Protein AF-A0A9W6N8Y1-F1 (afdb_monomer_lite)

InterPro domains:
  IPR025827 Recombinase zinc beta ribbon domain [PF13408] (44-96)

Organism: NCBI:txid1282440

pLDDT: mean 79.94, std 10.69, range [40.25, 94.81]

Structure (mmCIF, N/CA/C/O backbone):
data_AF-A0A9W6N8Y1-F1
#
_entry.id   AF-A0A9W6N8Y1-F1
#
loop_
_atom_site.group_PDB
_atom_site.id
_atom_site.type_symbol
_atom_site.label_atom_id
_atom_site.label_alt_id
_atom_site.label_comp_id
_atom_site.label_asym_id
_atom_site.label_entity_id
_atom_site.label_seq_id
_atom_site.pdbx_PDB_ins_code
_atom_site.Cartn_x
_atom_site.Cartn_y
_atom_site.Cartn_z
_atom_site.occupancy
_atom_site.B_iso_or_equiv
_atom_site.auth_seq_id
_atom_site.auth_comp_id
_atom_site.auth_asym_id
_atom_site.auth_atom_id
_atom_site.pdbx_PDB_model_num
ATOM 1 N N . MET A 1 1 ? 1.013 -22.847 20.378 1.00 40.25 1 MET A N 1
ATOM 2 C CA . MET A 1 1 ? 0.719 -22.293 19.032 1.00 40.25 1 MET A CA 1
ATOM 3 C C . MET A 1 1 ? 1.789 -21.264 18.597 1.00 40.25 1 MET A C 1
ATOM 5 O O . MET A 1 1 ? 1.505 -20.074 18.606 1.00 40.25 1 MET A O 1
ATOM 9 N N . PRO A 1 2 ? 3.023 -21.668 18.221 1.00 52.31 2 PRO A N 1
ATOM 10 C CA . PRO A 1 2 ? 4.098 -20.737 17.810 1.00 52.31 2 PRO A CA 1
ATOM 11 C C . PRO A 1 2 ? 4.106 -20.398 16.303 1.00 52.31 2 PRO A C 1
ATOM 13 O O . PRO A 1 2 ? 4.742 -19.434 15.882 1.00 52.31 2 PRO A O 1
ATOM 16 N N . CYS A 1 3 ? 3.388 -21.173 15.482 1.00 52.72 3 CYS A N 1
ATOM 17 C CA . CYS A 1 3 ? 3.483 -21.146 14.016 1.00 52.72 3 CYS A CA 1
ATOM 18 C C . CYS A 1 3 ? 3.066 -19.802 13.387 1.00 52.72 3 CYS A C 1
ATOM 20 O O . CYS A 1 3 ? 3.747 -19.301 12.495 1.00 52.72 3 CYS A O 1
ATOM 22 N N . ALA A 1 4 ? 2.000 -19.167 13.886 1.00 54.72 4 ALA A N 1
ATOM 23 C CA . ALA A 1 4 ? 1.533 -17.890 13.341 1.00 54.72 4 ALA A CA 1
ATOM 24 C C . ALA A 1 4 ? 2.535 -16.751 13.586 1.00 54.72 4 ALA A C 1
ATOM 26 O O . ALA A 1 4 ? 2.774 -15.936 12.699 1.00 54.72 4 ALA A O 1
ATOM 27 N N . LYS A 1 5 ? 3.166 -16.725 14.767 1.00 57.00 5 LYS A N 1
ATOM 28 C CA . LYS A 1 5 ? 4.136 -15.688 15.137 1.00 57.00 5 LYS A CA 1
ATOM 29 C C . LYS A 1 5 ? 5.469 -15.880 14.416 1.00 57.00 5 LYS A C 1
ATOM 31 O O . LYS A 1 5 ? 6.038 -14.903 13.947 1.00 57.00 5 LYS A O 1
ATOM 36 N N . ALA A 1 6 ? 5.905 -17.127 14.234 1.00 68.31 6 ALA A N 1
ATOM 37 C CA . ALA A 1 6 ? 7.063 -17.456 13.404 1.00 68.31 6 ALA A CA 1
ATOM 38 C C . ALA A 1 6 ? 6.859 -17.017 11.942 1.00 68.31 6 ALA A C 1
ATOM 40 O O . ALA A 1 6 ? 7.706 -16.327 11.381 1.00 68.31 6 ALA A O 1
ATOM 41 N N . ARG A 1 7 ? 5.689 -17.311 11.363 1.00 61.31 7 ARG A N 1
ATOM 42 C CA . ARG A 1 7 ? 5.332 -16.878 10.004 1.00 61.31 7 ARG A CA 1
ATOM 43 C C . ARG A 1 7 ? 5.203 -15.359 9.885 1.00 61.31 7 ARG A C 1
ATOM 45 O O . ARG A 1 7 ? 5.576 -14.784 8.869 1.00 61.31 7 ARG A O 1
ATOM 52 N N . GLN A 1 8 ? 4.702 -14.685 10.918 1.00 56.94 8 GLN A N 1
ATOM 53 C CA . GLN A 1 8 ? 4.639 -13.225 10.946 1.00 56.94 8 GLN A CA 1
ATOM 54 C C . GLN A 1 8 ? 6.038 -12.600 10.994 1.00 56.94 8 GLN A C 1
ATOM 56 O O . GLN A 1 8 ? 6.291 -11.646 10.266 1.00 56.94 8 GLN A O 1
ATOM 61 N N . ILE A 1 9 ? 6.955 -13.158 11.790 1.00 73.44 9 ILE A N 1
ATOM 62 C CA . ILE A 1 9 ? 8.365 -12.738 11.835 1.00 73.44 9 ILE A CA 1
ATOM 63 C C . ILE A 1 9 ? 9.025 -12.929 10.466 1.00 73.44 9 ILE A C 1
ATOM 65 O O . ILE A 1 9 ? 9.702 -12.028 9.979 1.00 73.44 9 ILE A O 1
ATOM 69 N N . GLU A 1 10 ? 8.791 -14.069 9.819 1.00 71.31 10 GLU A N 1
ATOM 70 C CA . GLU A 1 10 ? 9.298 -14.352 8.476 1.00 71.31 10 GLU A CA 1
ATOM 71 C C . GLU A 1 10 ? 8.784 -13.333 7.447 1.00 71.31 10 GLU A C 1
ATOM 73 O O . GLU A 1 10 ? 9.576 -12.739 6.721 1.00 71.31 10 GLU A O 1
ATOM 78 N N . LEU A 1 11 ? 7.478 -13.046 7.441 1.00 69.56 11 LEU A N 1
ATOM 79 C CA . LEU A 1 11 ? 6.890 -12.034 6.558 1.00 69.56 11 LEU A CA 1
ATOM 80 C C . LEU A 1 11 ? 7.454 -10.636 6.841 1.00 69.56 11 LEU A C 1
ATOM 82 O O . LEU A 1 11 ? 7.810 -9.922 5.908 1.00 69.56 11 LEU A O 1
ATOM 86 N N . VAL A 1 12 ? 7.583 -10.246 8.111 1.00 72.31 12 VAL A N 1
ATOM 87 C CA . VAL A 1 12 ? 8.190 -8.962 8.496 1.00 72.31 12 VAL A CA 1
ATOM 88 C C . VAL A 1 12 ? 9.634 -8.871 8.008 1.00 72.31 12 VAL A C 1
ATOM 90 O O . VAL A 1 12 ? 10.039 -7.819 7.527 1.00 72.31 12 VAL A O 1
ATOM 93 N N . ASN A 1 13 ? 10.398 -9.963 8.067 1.00 74.25 13 ASN A N 1
ATOM 94 C CA . ASN A 1 13 ? 11.765 -10.005 7.554 1.00 74.25 13 ASN A CA 1
ATOM 95 C C . ASN A 1 13 ? 11.811 -9.892 6.025 1.00 74.25 13 ASN A C 1
ATOM 97 O O . ASN A 1 13 ? 12.613 -9.119 5.508 1.00 74.25 13 ASN A O 1
ATOM 101 N N . ILE A 1 14 ? 10.924 -10.594 5.311 1.00 71.31 14 ILE A N 1
ATOM 102 C CA . ILE A 1 14 ? 10.804 -10.516 3.844 1.00 71.31 14 ILE A CA 1
ATOM 103 C C . ILE A 1 14 ? 10.454 -9.089 3.398 1.00 71.31 14 ILE A C 1
ATOM 105 O O . ILE A 1 14 ? 10.999 -8.595 2.414 1.00 71.31 14 ILE A O 1
ATOM 109 N N . TYR A 1 15 ? 9.569 -8.404 4.126 1.00 73.62 15 TYR A N 1
ATOM 110 C CA . TYR A 1 15 ? 9.116 -7.053 3.782 1.00 73.62 15 TYR A CA 1
ATOM 111 C C . TYR A 1 15 ? 9.860 -5.936 4.522 1.00 73.62 15 TYR A C 1
ATOM 113 O O . TYR A 1 15 ? 9.478 -4.772 4.388 1.00 73.62 15 TYR A O 1
ATOM 121 N N . ARG A 1 16 ? 10.927 -6.253 5.266 1.00 75.62 16 ARG A N 1
ATOM 122 C CA . ARG A 1 16 ? 11.646 -5.306 6.133 1.00 75.62 16 ARG A CA 1
ATOM 123 C C . ARG A 1 16 ? 12.056 -4.045 5.384 1.00 75.62 16 ARG A C 1
ATOM 125 O O . ARG A 1 16 ? 11.704 -2.950 5.808 1.00 75.62 16 ARG A O 1
ATOM 132 N N . ASN A 1 17 ? 12.696 -4.200 4.227 1.00 72.19 17 ASN A N 1
ATOM 133 C CA . ASN A 1 17 ? 13.161 -3.072 3.415 1.00 72.19 17 ASN A CA 1
ATOM 134 C C . ASN A 1 17 ? 11.996 -2.191 2.933 1.00 72.19 17 ASN A C 1
ATOM 136 O O . ASN A 1 17 ? 12.123 -0.971 2.882 1.00 72.19 17 ASN A O 1
ATOM 140 N N . SER A 1 18 ? 10.836 -2.787 2.638 1.00 71.31 18 SER A N 1
ATOM 141 C CA . SER A 1 18 ? 9.633 -2.047 2.240 1.00 71.31 18 SER A CA 1
ATOM 142 C C . SER A 1 18 ? 9.025 -1.272 3.412 1.00 71.31 18 SER A C 1
ATOM 144 O O . SER A 1 18 ? 8.571 -0.141 3.234 1.00 71.31 18 SER A O 1
ATOM 146 N N . ILE A 1 19 ? 9.006 -1.867 4.607 1.00 72.38 19 ILE A N 1
ATOM 147 C CA . ILE A 1 19 ? 8.478 -1.242 5.828 1.00 72.38 19 ILE A CA 1
ATOM 148 C C . ILE A 1 19 ? 9.396 -0.094 6.264 1.00 72.38 19 ILE A C 1
ATOM 150 O O . ILE A 1 19 ? 8.938 1.034 6.444 1.00 72.38 19 ILE A O 1
ATOM 154 N N . GLU A 1 20 ? 10.700 -0.353 6.367 1.00 78.94 20 GLU A N 1
ATOM 155 C CA . GLU A 1 20 ? 11.706 0.651 6.725 1.00 78.94 20 GLU A CA 1
ATOM 156 C C . GLU A 1 20 ? 11.794 1.766 5.680 1.00 78.94 20 GLU A C 1
ATOM 158 O O . GLU A 1 20 ? 11.871 2.942 6.035 1.00 78.94 20 GLU A O 1
ATOM 163 N N . GLY A 1 21 ? 11.724 1.422 4.392 1.00 74.56 21 GLY A N 1
ATOM 164 C CA . GLY A 1 21 ? 11.698 2.391 3.301 1.00 74.56 21 GLY A CA 1
ATOM 165 C C . GLY A 1 21 ? 10.485 3.318 3.370 1.00 74.56 21 GLY A C 1
ATOM 166 O O . GLY A 1 21 ? 10.627 4.526 3.173 1.00 74.56 21 GLY A O 1
ATOM 167 N N . SER A 1 22 ? 9.306 2.779 3.704 1.00 69.62 22 SER A N 1
ATOM 168 C CA . SER A 1 22 ? 8.081 3.574 3.877 1.00 69.62 22 SER A CA 1
ATOM 169 C C . SER A 1 22 ? 8.225 4.541 5.050 1.00 69.62 22 SER A C 1
ATOM 171 O O . SER A 1 22 ? 7.957 5.734 4.910 1.00 69.62 22 SER A O 1
ATOM 173 N N . ARG A 1 23 ? 8.748 4.048 6.178 1.00 75.44 23 ARG A N 1
ATOM 174 C CA . ARG A 1 23 ? 8.958 4.841 7.390 1.00 75.44 23 ARG A CA 1
ATOM 175 C C . ARG A 1 23 ? 9.954 5.984 7.171 1.00 75.44 23 ARG A C 1
ATOM 177 O O . ARG A 1 23 ? 9.640 7.130 7.475 1.00 75.44 23 ARG A O 1
ATOM 184 N N . ARG A 1 24 ? 11.106 5.712 6.546 1.00 78.00 24 ARG A N 1
ATOM 185 C CA . ARG A 1 24 ? 12.103 6.746 6.197 1.00 78.00 24 ARG A CA 1
ATOM 186 C C . ARG A 1 24 ? 11.533 7.802 5.246 1.00 78.00 24 ARG A C 1
ATOM 188 O O . ARG A 1 24 ? 11.892 8.975 5.326 1.00 78.00 24 ARG A O 1
ATOM 195 N N . ALA A 1 25 ? 10.652 7.405 4.326 1.00 70.50 25 ALA A N 1
ATOM 196 C CA . ALA A 1 25 ? 10.008 8.335 3.402 1.00 70.50 25 ALA A CA 1
ATOM 197 C C . ALA A 1 25 ? 8.994 9.258 4.101 1.00 70.50 25 ALA A C 1
ATOM 199 O O . ALA A 1 25 ? 8.866 10.417 3.699 1.00 70.50 25 ALA A O 1
ATOM 200 N N . GLU A 1 26 ? 8.283 8.771 5.118 1.00 68.75 26 GLU A N 1
ATOM 201 C CA . GLU A 1 26 ? 7.415 9.596 5.967 1.00 68.75 26 GLU A CA 1
ATOM 202 C C . GLU A 1 26 ? 8.226 10.541 6.857 1.00 68.75 26 GLU A C 1
ATOM 204 O O . GLU A 1 26 ? 7.948 11.740 6.871 1.00 68.75 26 GLU A O 1
ATOM 209 N N . GLU A 1 27 ? 9.275 10.032 7.510 1.00 74.75 27 GLU A N 1
ATOM 210 C CA . GLU A 1 27 ? 10.187 10.819 8.351 1.00 74.75 27 GLU A CA 1
ATOM 211 C C . GLU A 1 27 ? 10.808 11.986 7.564 1.00 74.75 27 GLU A C 1
ATOM 213 O O . GLU A 1 27 ? 10.746 13.130 8.014 1.00 74.75 27 GLU A O 1
ATOM 218 N N . ARG A 1 28 ? 11.309 11.742 6.342 1.00 71.56 28 ARG A N 1
ATOM 219 C CA . ARG A 1 28 ? 11.887 12.797 5.488 1.00 71.56 28 ARG A CA 1
ATOM 220 C C . ARG A 1 28 ? 10.872 13.877 5.105 1.00 71.56 28 ARG A C 1
ATOM 222 O O . ARG A 1 28 ? 11.181 15.066 5.107 1.00 71.56 28 ARG A O 1
ATOM 229 N N . LYS A 1 29 ? 9.643 13.478 4.764 1.00 67.94 29 LYS A N 1
ATOM 230 C CA . LYS A 1 29 ? 8.583 14.436 4.411 1.00 67.94 29 LYS A CA 1
ATOM 231 C C . LYS A 1 29 ? 8.202 15.304 5.604 1.00 67.94 29 LYS A C 1
ATOM 233 O O . LYS A 1 29 ? 7.983 16.499 5.421 1.00 67.94 29 LYS A O 1
ATOM 238 N N . ALA A 1 30 ? 8.124 14.700 6.789 1.00 68.62 30 ALA A N 1
ATOM 239 C CA . ALA A 1 30 ? 7.823 15.396 8.031 1.00 68.62 30 ALA A CA 1
ATOM 240 C C . ALA A 1 30 ? 8.950 16.361 8.438 1.00 68.62 30 ALA A C 1
ATOM 242 O O . ALA A 1 30 ? 8.647 17.463 8.890 1.00 68.62 30 ALA A O 1
ATOM 243 N N . SER A 1 31 ? 10.222 15.992 8.229 1.00 73.00 31 SER A N 1
ATOM 244 C CA . SER A 1 31 ? 11.367 16.858 8.548 1.00 73.00 31 SER A CA 1
ATOM 245 C C . SER A 1 31 ? 11.494 18.074 7.624 1.00 73.00 31 SER A C 1
ATOM 247 O O . SER A 1 31 ? 11.974 19.112 8.060 1.00 73.00 31 SER A O 1
ATOM 249 N N . GLU A 1 32 ? 11.070 17.967 6.359 1.00 75.00 32 GLU A N 1
ATOM 250 C CA . GLU A 1 32 ? 11.099 19.090 5.403 1.00 75.00 32 GLU A CA 1
ATOM 251 C C . GLU A 1 32 ? 9.975 20.111 5.656 1.00 75.00 32 GLU A C 1
ATOM 253 O O . GLU A 1 32 ? 10.180 21.311 5.492 1.00 75.00 32 GLU A O 1
ATOM 258 N N . ASN A 1 33 ? 8.778 19.655 6.044 1.00 73.88 33 ASN A N 1
ATOM 259 C CA . ASN A 1 33 ? 7.673 20.518 6.467 1.00 73.88 33 ASN A CA 1
ATOM 260 C C . ASN A 1 33 ? 6.654 19.691 7.265 1.00 73.88 33 ASN A C 1
ATOM 262 O O . ASN A 1 33 ? 6.098 18.722 6.745 1.00 73.88 33 ASN A O 1
ATOM 266 N N . ALA A 1 34 ? 6.337 20.109 8.491 1.00 71.88 34 ALA A N 1
ATOM 267 C CA . ALA A 1 34 ? 5.361 19.423 9.338 1.00 71.88 34 ALA A CA 1
ATOM 268 C C . ALA A 1 34 ? 3.964 19.320 8.690 1.00 71.88 34 ALA A C 1
ATOM 270 O O . ALA A 1 34 ? 3.235 18.371 8.954 1.00 71.88 34 ALA A O 1
ATOM 271 N N . LEU A 1 35 ? 3.603 20.233 7.780 1.00 74.50 35 LEU A N 1
ATOM 272 C CA . LEU A 1 35 ? 2.344 20.185 7.023 1.00 74.50 35 LEU A CA 1
ATOM 273 C C . LEU A 1 35 ? 2.350 19.146 5.885 1.00 74.50 35 LEU A C 1
ATOM 275 O O . LEU A 1 35 ? 1.305 18.832 5.319 1.00 74.50 35 LEU A O 1
ATOM 279 N N . ASN A 1 36 ? 3.502 18.579 5.517 1.00 68.06 36 ASN A N 1
ATOM 280 C CA . ASN A 1 36 ? 3.545 17.512 4.514 1.00 68.06 36 ASN A CA 1
ATOM 281 C C . ASN A 1 36 ? 2.981 16.192 5.054 1.00 68.06 36 ASN A C 1
ATOM 283 O O . ASN A 1 36 ? 2.469 15.397 4.264 1.00 68.06 36 ASN A O 1
ATOM 287 N N . SER A 1 37 ? 3.049 15.959 6.369 1.00 65.38 37 SER A N 1
ATOM 288 C CA . SER A 1 37 ? 2.491 14.759 7.008 1.00 65.38 37 SER A CA 1
ATOM 289 C C . SER A 1 37 ? 0.959 14.793 7.077 1.00 65.38 37 SER A C 1
ATOM 291 O O . SER A 1 37 ? 0.319 13.746 7.043 1.00 65.38 37 SER A O 1
ATOM 293 N N . THR A 1 38 ? 0.353 15.986 7.084 1.00 69.94 38 THR A N 1
ATOM 294 C CA . THR A 1 38 ? -1.109 16.165 7.068 1.00 69.94 38 THR A CA 1
ATOM 295 C C . THR A 1 38 ? -1.701 16.069 5.661 1.00 69.94 38 THR A C 1
ATOM 297 O O . THR A 1 38 ? -2.920 16.005 5.480 1.00 69.94 38 THR A O 1
ATOM 300 N N . ARG A 1 39 ? -0.853 16.027 4.628 1.00 66.56 39 ARG A N 1
ATOM 301 C CA . ARG A 1 39 ? -1.291 15.988 3.239 1.00 66.56 39 ARG A CA 1
ATOM 302 C C . ARG A 1 39 ? -1.752 14.579 2.864 1.00 66.56 39 ARG A C 1
ATOM 304 O O . ARG A 1 39 ? -0.944 13.660 2.740 1.00 66.56 39 ARG A O 1
ATOM 311 N N . ARG A 1 40 ? -3.055 14.425 2.598 1.00 68.00 40 ARG A N 1
ATOM 312 C CA . ARG A 1 40 ? -3.644 13.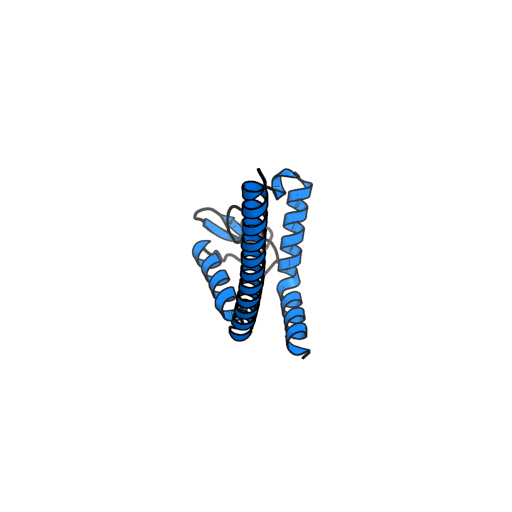151 2.150 1.00 68.00 40 ARG A CA 1
ATOM 313 C C . ARG A 1 40 ? -2.853 12.569 0.961 1.00 68.00 40 ARG A C 1
ATOM 315 O O . ARG A 1 40 ? -2.658 13.280 -0.037 1.00 68.00 40 ARG A O 1
ATOM 322 N N . PRO A 1 41 ? -2.427 11.292 1.021 1.00 68.69 41 PRO A N 1
ATOM 323 C CA . PRO A 1 41 ? -1.765 10.631 -0.096 1.00 68.69 41 PRO A CA 1
ATOM 324 C C . PRO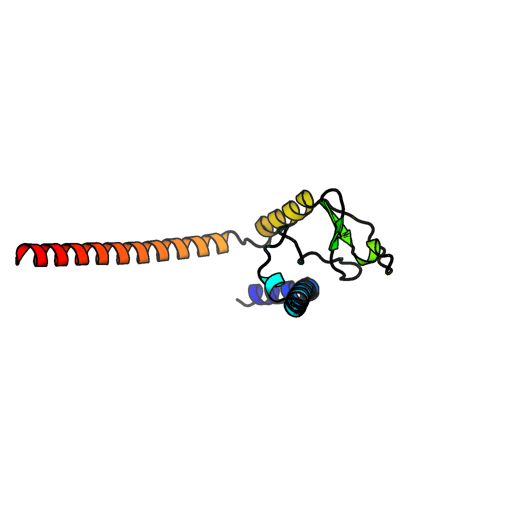 A 1 41 ? -2.604 10.716 -1.376 1.00 68.69 41 PRO A C 1
ATOM 326 O O . PRO A 1 41 ? -3.820 10.533 -1.353 1.00 68.69 41 PRO A O 1
ATOM 329 N N . ARG A 1 42 ? -1.957 10.997 -2.515 1.00 73.81 42 ARG A N 1
ATOM 330 C CA . ARG A 1 42 ? -2.660 11.177 -3.802 1.00 73.81 42 ARG A CA 1
ATOM 331 C C . ARG A 1 42 ? -3.183 9.864 -4.391 1.00 73.81 42 ARG A C 1
ATOM 333 O O . ARG A 1 42 ? -3.995 9.903 -5.310 1.00 73.81 42 ARG A O 1
ATOM 340 N N . THR A 1 43 ? -2.672 8.727 -3.924 1.00 80.44 43 THR A N 1
ATOM 341 C CA . THR A 1 43 ? -3.084 7.370 -4.311 1.00 80.44 43 THR A CA 1
ATOM 342 C C . THR A 1 43 ? -2.941 6.428 -3.125 1.00 80.44 43 THR A C 1
ATOM 344 O O . THR A 1 43 ? -2.230 6.753 -2.172 1.00 80.44 43 THR A O 1
ATOM 347 N N . MET A 1 44 ? -3.547 5.242 -3.218 1.00 84.81 44 MET A N 1
ATOM 348 C CA . MET A 1 44 ? -3.523 4.236 -2.153 1.00 84.81 44 MET A CA 1
ATOM 349 C C . MET A 1 44 ? -2.099 3.771 -1.821 1.00 84.81 44 MET A C 1
ATOM 351 O O . MET A 1 44 ? -1.762 3.583 -0.661 1.00 84.81 44 MET A O 1
ATOM 355 N N . LEU A 1 45 ? -1.249 3.616 -2.839 1.00 86.38 45 LEU A N 1
ATOM 356 C CA . LEU A 1 45 ? 0.097 3.045 -2.695 1.00 86.38 45 LEU A CA 1
ATOM 357 C C . LEU A 1 45 ? 1.219 4.093 -2.685 1.00 86.38 45 LEU A C 1
ATOM 359 O O . LEU A 1 45 ? 2.392 3.775 -2.882 1.00 86.38 45 LEU A O 1
ATOM 363 N N . SER A 1 46 ? 0.877 5.368 -2.506 1.00 81.00 46 SER A N 1
ATOM 364 C CA . SER A 1 46 ? 1.857 6.455 -2.466 1.00 81.00 46 SER A CA 1
ATOM 365 C C . SER A 1 46 ? 2.855 6.259 -1.319 1.00 81.00 46 SER A C 1
ATOM 367 O O . SER A 1 46 ? 2.480 6.337 -0.158 1.00 81.00 46 SER A O 1
ATOM 369 N N . GLY A 1 47 ? 4.137 6.065 -1.648 1.00 77.12 47 GLY A N 1
ATOM 370 C CA . GLY A 1 47 ? 5.213 5.885 -0.661 1.00 77.12 47 GLY A CA 1
ATOM 371 C C . GLY A 1 47 ? 5.418 4.450 -0.165 1.00 77.12 47 GLY A C 1
ATOM 372 O O . GLY A 1 47 ? 6.331 4.228 0.616 1.00 77.12 47 GLY A O 1
ATOM 373 N N . LEU A 1 48 ? 4.624 3.489 -0.650 1.00 84.81 48 LEU A N 1
ATOM 374 C CA . LEU A 1 48 ? 4.657 2.087 -0.206 1.00 84.81 48 LEU A CA 1
ATOM 375 C C . LEU A 1 48 ? 5.272 1.129 -1.241 1.00 84.81 48 LEU A C 1
ATOM 377 O O . LEU A 1 48 ? 5.348 -0.075 -1.019 1.00 84.81 48 LEU A O 1
ATOM 381 N N . THR A 1 49 ? 5.667 1.638 -2.408 1.00 88.12 49 THR A N 1
ATOM 382 C CA . THR A 1 49 ? 6.109 0.830 -3.554 1.00 88.12 49 THR A CA 1
ATOM 383 C C . THR A 1 49 ? 7.606 0.977 -3.790 1.00 88.12 49 THR A C 1
ATOM 385 O O . THR A 1 49 ? 8.064 2.089 -4.059 1.00 88.12 49 THR A O 1
ATOM 388 N N . PHE A 1 50 ? 8.344 -0.137 -3.786 1.00 88.88 50 PHE A N 1
ATOM 389 C CA . PHE A 1 50 ? 9.807 -0.179 -3.933 1.00 88.88 50 PHE A CA 1
ATOM 390 C C . PHE A 1 50 ? 10.247 -1.140 -5.040 1.00 88.88 50 PHE A C 1
ATOM 392 O O . PHE A 1 50 ? 9.558 -2.108 -5.370 1.00 88.88 50 PHE A O 1
ATOM 399 N N . CYS A 1 51 ? 11.384 -0.839 -5.661 1.00 87.75 51 CYS A N 1
ATOM 400 C CA . CYS A 1 51 ? 11.997 -1.659 -6.694 1.00 87.75 51 CYS A CA 1
ATOM 401 C C . CYS A 1 51 ? 12.725 -2.848 -6.077 1.00 87.75 51 CYS A C 1
ATOM 403 O O . CYS A 1 51 ? 13.754 -2.656 -5.456 1.00 87.75 51 CYS A O 1
ATOM 405 N N . GLY A 1 52 ? 12.284 -4.077 -6.347 1.00 85.69 52 GLY A N 1
ATOM 406 C CA . GLY A 1 52 ? 12.982 -5.276 -5.860 1.00 85.69 52 GLY A CA 1
ATOM 407 C C . GLY A 1 52 ? 14.383 -5.511 -6.447 1.00 85.69 52 GLY A C 1
ATOM 408 O O . GLY A 1 52 ? 15.019 -6.490 -6.086 1.00 85.69 52 GLY A O 1
ATOM 409 N N . CYS A 1 53 ? 14.859 -4.667 -7.373 1.00 86.56 53 CYS A N 1
ATOM 410 C CA . CYS A 1 53 ? 16.219 -4.755 -7.919 1.00 86.56 53 CYS A CA 1
ATOM 411 C C . CYS A 1 53 ? 17.213 -3.825 -7.215 1.00 86.56 53 CYS A C 1
ATOM 413 O O . CYS A 1 53 ? 18.402 -4.113 -7.203 1.00 86.56 53 CYS A O 1
ATOM 415 N N . CYS A 1 54 ? 16.759 -2.676 -6.710 1.00 84.50 54 CYS A N 1
ATOM 416 C CA . CYS A 1 54 ? 17.649 -1.655 -6.145 1.00 84.50 54 CYS A CA 1
ATOM 417 C C . CYS A 1 54 ? 17.102 -1.004 -4.870 1.00 84.50 54 CYS A C 1
ATOM 419 O O . CYS A 1 54 ? 17.676 -0.030 -4.398 1.00 84.50 54 CYS A O 1
ATOM 421 N N . ASP A 1 55 ? 15.959 -1.472 -4.368 1.00 84.81 55 ASP A N 1
ATOM 422 C CA . ASP A 1 55 ? 15.224 -0.975 -3.198 1.00 84.81 55 ASP A CA 1
ATOM 423 C C . ASP A 1 55 ? 14.849 0.513 -3.231 1.00 84.81 55 ASP A C 1
ATOM 425 O O . ASP A 1 55 ? 14.374 1.088 -2.254 1.00 84.81 55 ASP A O 1
ATOM 429 N N . GLN A 1 56 ? 14.983 1.148 -4.392 1.00 84.00 56 GLN A N 1
ATOM 430 C CA . GLN A 1 56 ? 14.602 2.541 -4.580 1.00 84.00 56 GLN A CA 1
ATOM 431 C C . GLN A 1 56 ? 13.092 2.644 -4.788 1.00 84.00 56 GLN A C 1
ATOM 433 O O . GLN A 1 56 ? 12.481 1.744 -5.381 1.00 84.00 56 GLN A O 1
ATOM 438 N N . PRO A 1 57 ? 12.458 3.730 -4.320 1.00 86.69 57 PRO A N 1
ATOM 439 C CA . PRO A 1 57 ? 11.019 3.881 -4.432 1.00 86.69 57 PRO A CA 1
ATOM 440 C C . PRO A 1 57 ? 10.591 3.910 -5.901 1.00 86.69 57 PRO A C 1
ATOM 442 O O . PRO A 1 57 ? 11.302 4.401 -6.784 1.00 86.69 57 PRO A O 1
ATOM 445 N N . TYR A 1 58 ? 9.392 3.411 -6.167 1.00 89.00 58 TYR A N 1
ATOM 446 C CA . TYR A 1 58 ? 8.705 3.699 -7.415 1.00 89.00 58 TYR A CA 1
ATOM 447 C C . TYR A 1 58 ? 8.118 5.109 -7.368 1.00 89.00 58 TYR A C 1
ATOM 449 O O . TYR A 1 58 ? 7.549 5.540 -6.364 1.00 89.00 58 TYR A O 1
ATOM 457 N N . VAL A 1 59 ? 8.191 5.798 -8.499 1.00 87.25 59 VAL A N 1
ATOM 458 C CA . VAL A 1 59 ? 7.554 7.097 -8.721 1.00 87.25 59 VAL A CA 1
ATOM 459 C C . VAL A 1 59 ? 6.458 6.965 -9.763 1.00 87.25 59 VAL A C 1
ATOM 461 O O . VAL A 1 59 ? 6.545 6.144 -10.683 1.00 87.25 59 VAL A O 1
ATOM 464 N N . ARG A 1 60 ? 5.414 7.788 -9.629 1.00 88.19 60 ARG A N 1
ATOM 465 C CA . ARG A 1 60 ? 4.422 7.940 -10.694 1.00 88.19 60 ARG A CA 1
ATOM 466 C C . ARG A 1 60 ? 4.981 8.818 -11.811 1.00 88.19 60 ARG A C 1
ATOM 468 O O . ARG A 1 60 ? 5.451 9.922 -11.559 1.00 88.19 60 ARG A O 1
ATOM 475 N N . ARG A 1 61 ? 4.853 8.331 -13.040 1.00 82.62 61 ARG A N 1
ATOM 476 C CA . ARG A 1 61 ? 5.104 9.025 -14.306 1.00 82.62 61 ARG A CA 1
ATOM 477 C C . ARG A 1 61 ? 3.768 9.243 -15.028 1.00 82.62 61 ARG A C 1
ATOM 479 O O . ARG A 1 61 ? 2.748 8.666 -14.643 1.00 82.62 61 ARG A O 1
ATOM 486 N N . GLY A 1 62 ? 3.775 10.080 -16.068 1.00 81.31 62 GLY A N 1
ATOM 487 C CA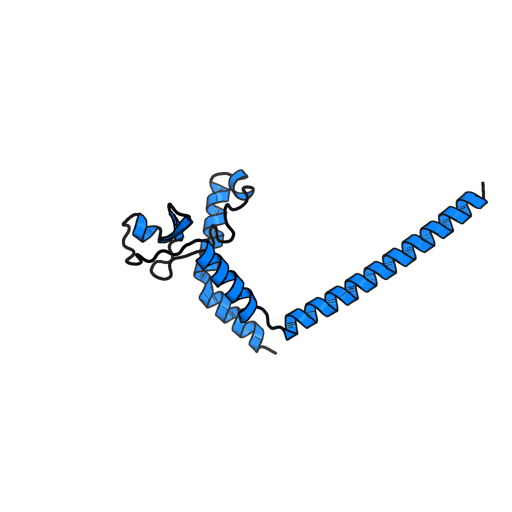 . GLY A 1 62 ? 2.611 10.359 -16.916 1.00 81.31 62 GLY A CA 1
ATOM 488 C C . GLY A 1 62 ? 1.837 9.103 -17.339 1.00 81.31 62 GLY A C 1
ATOM 489 O O . GLY A 1 62 ? 2.411 8.017 -17.454 1.00 81.31 62 GLY A O 1
ATOM 490 N N . GLN A 1 63 ? 0.527 9.278 -17.551 1.00 85.81 63 GLN A N 1
ATOM 491 C CA . GLN A 1 63 ? -0.460 8.203 -17.755 1.00 85.81 63 GLN A CA 1
ATOM 492 C C . GLN A 1 63 ? -0.654 7.281 -16.537 1.00 85.81 63 GLN A C 1
ATOM 494 O O . GLN A 1 63 ? -0.981 6.104 -16.684 1.00 85.81 63 GLN A O 1
ATOM 499 N N . ASP A 1 64 ? -0.463 7.805 -15.322 1.00 87.94 64 ASP A N 1
ATOM 500 C CA . ASP A 1 64 ? -0.770 7.083 -14.083 1.00 87.94 64 ASP A CA 1
ATOM 501 C C . ASP A 1 64 ? 0.026 5.772 -13.916 1.00 87.94 64 ASP A C 1
ATOM 503 O O . ASP A 1 64 ? -0.465 4.773 -13.384 1.00 87.94 64 ASP A O 1
ATOM 507 N N . ARG A 1 65 ? 1.287 5.764 -14.367 1.00 92.25 65 ARG A N 1
ATOM 508 C CA . ARG A 1 65 ? 2.163 4.584 -14.324 1.00 92.25 65 ARG A CA 1
ATOM 509 C C . ARG A 1 65 ? 3.220 4.704 -13.242 1.00 92.25 65 ARG A C 1
ATOM 511 O O . ARG A 1 65 ? 3.835 5.751 -13.093 1.00 92.25 65 ARG A O 1
ATOM 518 N N . TYR A 1 66 ? 3.489 3.615 -12.540 1.00 92.44 66 TYR A N 1
ATOM 519 C CA . TYR A 1 66 ? 4.623 3.490 -11.634 1.00 92.44 66 TYR A CA 1
ATOM 520 C C . TYR A 1 66 ? 5.853 2.991 -12.395 1.00 92.44 66 TYR A C 1
ATOM 522 O O . TYR A 1 66 ? 5.765 2.025 -13.158 1.00 92.44 66 TYR A O 1
ATOM 530 N N . CYS A 1 67 ? 6.996 3.638 -12.166 1.00 92.62 67 CYS A N 1
ATOM 531 C CA . CYS A 1 67 ? 8.315 3.224 -12.655 1.00 92.62 67 CYS A CA 1
ATOM 532 C C . CYS A 1 67 ? 9.386 3.366 -11.561 1.00 92.62 67 CYS A C 1
ATOM 534 O O . CYS A 1 67 ? 9.213 4.140 -10.618 1.00 92.62 67 CYS A O 1
ATOM 536 N N . CYS A 1 68 ? 10.476 2.603 -11.666 1.00 92.00 68 CYS A N 1
ATOM 537 C CA . CYS A 1 68 ? 11.589 2.688 -10.723 1.00 92.00 68 CYS A CA 1
ATOM 538 C C . CYS A 1 68 ? 12.291 4.048 -10.842 1.00 92.00 68 CYS A C 1
ATOM 540 O O . CYS A 1 68 ? 12.733 4.413 -11.933 1.00 92.00 68 CYS A O 1
ATOM 542 N N . THR A 1 69 ? 12.461 4.764 -9.724 1.00 89.94 69 THR A N 1
ATOM 543 C CA . THR A 1 69 ? 13.102 6.094 -9.719 1.00 89.94 69 THR A CA 1
ATOM 544 C C . THR A 1 69 ? 14.527 6.041 -10.250 1.00 89.94 69 THR A C 1
ATOM 546 O O . THR A 1 69 ? 14.880 6.839 -11.108 1.00 89.94 69 THR A O 1
ATOM 549 N N . SER A 1 70 ? 15.335 5.071 -9.818 1.00 87.44 70 SER A N 1
ATOM 550 C CA . SER A 1 70 ? 16.729 4.985 -10.269 1.00 87.44 70 SER A CA 1
ATOM 551 C C . SER A 1 70 ? 16.895 4.627 -11.735 1.00 87.44 70 SER A C 1
ATOM 553 O O . SER A 1 70 ? 17.873 5.021 -12.356 1.00 87.44 70 SER A O 1
ATOM 555 N N . HIS A 1 71 ? 15.937 3.899 -12.308 1.00 90.50 71 HIS A N 1
ATOM 556 C CA . HIS A 1 71 ? 15.946 3.648 -13.743 1.00 90.50 71 HIS A CA 1
ATOM 557 C C . HIS A 1 71 ? 15.545 4.919 -14.499 1.00 90.50 71 HIS A C 1
ATOM 559 O O . HIS A 1 71 ? 16.208 5.308 -15.452 1.00 90.50 71 HIS A O 1
ATOM 565 N N . LEU A 1 72 ? 14.502 5.608 -14.021 1.00 89.06 72 LEU A N 1
ATOM 566 C CA . LEU A 1 72 ? 14.030 6.865 -14.602 1.00 89.06 72 LEU A CA 1
ATOM 567 C C . LEU A 1 72 ? 15.100 7.965 -14.579 1.00 89.06 72 LEU A C 1
ATOM 569 O O . LEU A 1 72 ? 15.241 8.690 -15.555 1.00 89.06 72 LEU A O 1
ATOM 573 N N . MET A 1 73 ? 15.833 8.086 -13.472 1.00 88.31 73 MET A N 1
ATOM 574 C CA . MET A 1 73 ? 16.872 9.101 -13.278 1.00 88.31 73 MET A CA 1
ATOM 575 C C . MET A 1 73 ? 18.236 8.682 -13.847 1.00 88.31 73 MET A C 1
ATOM 577 O O . MET A 1 73 ? 19.203 9.420 -13.696 1.00 88.31 73 MET A O 1
ATOM 581 N N . GLY A 1 74 ? 18.343 7.500 -14.464 1.00 85.88 74 GLY A N 1
ATOM 582 C CA . GLY A 1 74 ? 19.601 7.008 -15.034 1.00 85.88 74 GLY A CA 1
ATOM 583 C C . GLY A 1 74 ? 20.673 6.643 -14.001 1.00 85.88 74 GLY A C 1
ATOM 584 O O . GLY A 1 74 ? 21.840 6.520 -14.351 1.00 85.88 74 GLY A O 1
ATOM 585 N N . THR A 1 75 ? 20.308 6.427 -12.734 1.00 83.44 75 THR A N 1
ATOM 586 C CA . THR A 1 75 ? 21.244 6.138 -11.632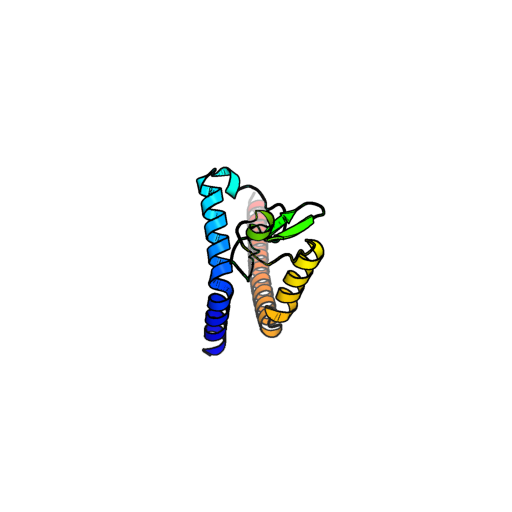 1.00 83.44 75 THR A CA 1
ATOM 587 C C . THR A 1 75 ? 21.571 4.646 -11.471 1.00 83.44 75 THR A C 1
ATOM 589 O O . THR A 1 75 ? 21.955 4.204 -10.392 1.00 83.44 75 THR A O 1
ATOM 592 N N . GLY A 1 76 ? 21.436 3.853 -12.542 1.00 84.69 76 GLY A N 1
ATOM 593 C CA . GLY A 1 76 ? 22.010 2.501 -12.615 1.00 84.69 76 GLY A CA 1
ATOM 594 C C . GLY A 1 76 ? 21.075 1.321 -12.315 1.00 84.69 76 GLY A C 1
ATOM 595 O O . GLY A 1 76 ? 21.549 0.195 -12.205 1.00 84.69 76 GLY A O 1
ATOM 596 N N . CYS A 1 77 ? 19.753 1.514 -12.214 1.00 90.62 77 CYS A N 1
ATOM 597 C CA . CYS A 1 77 ? 18.829 0.374 -12.121 1.00 90.62 77 CYS A CA 1
ATOM 598 C C . CYS A 1 77 ? 18.437 -0.143 -13.516 1.00 90.62 77 CYS A C 1
ATOM 600 O O . CYS A 1 77 ? 18.006 0.630 -14.368 1.00 90.62 77 CYS A O 1
ATOM 602 N N . THR A 1 78 ? 18.509 -1.457 -13.735 1.00 92.69 78 THR A N 1
ATOM 603 C CA . THR A 1 78 ? 18.119 -2.120 -14.997 1.00 92.69 78 THR A CA 1
ATOM 604 C C . THR A 1 78 ? 16.609 -2.346 -15.135 1.00 92.69 78 THR A C 1
ATOM 606 O O . THR A 1 78 ? 16.133 -2.762 -16.191 1.00 92.69 78 THR A O 1
ATOM 609 N N . ASN A 1 79 ? 15.827 -2.073 -14.086 1.00 91.25 79 ASN A N 1
ATOM 610 C CA . ASN A 1 79 ? 14.389 -2.310 -14.084 1.00 91.25 79 ASN A CA 1
ATOM 611 C C . ASN A 1 79 ? 13.622 -1.248 -14.892 1.00 91.25 79 ASN A C 1
ATOM 613 O O . ASN A 1 79 ? 13.173 -0.233 -14.354 1.00 91.25 79 ASN A O 1
ATOM 617 N N . SER A 1 80 ? 13.400 -1.546 -16.171 1.00 90.38 80 SER A N 1
ATOM 618 C CA . SER A 1 80 ? 12.594 -0.746 -17.103 1.00 90.38 80 SER A CA 1
ATOM 619 C C . SER A 1 80 ? 11.090 -1.038 -17.051 1.00 90.38 80 SER A C 1
ATOM 621 O O . SER A 1 80 ? 10.306 -0.456 -17.808 1.00 90.38 80 SER A O 1
ATOM 623 N N . ARG A 1 81 ? 10.642 -1.938 -16.163 1.00 92.06 81 ARG A N 1
ATOM 624 C CA . ARG A 1 81 ? 9.231 -2.327 -16.097 1.00 92.06 81 ARG A CA 1
ATOM 625 C C . ARG A 1 81 ? 8.391 -1.205 -15.502 1.00 92.06 81 ARG A C 1
ATOM 627 O O . ARG A 1 81 ? 8.723 -0.608 -14.479 1.00 92.06 81 ARG A O 1
ATOM 634 N N . THR A 1 82 ? 7.239 -0.974 -16.123 1.00 93.06 82 THR A N 1
ATOM 635 C CA . THR A 1 82 ? 6.233 -0.034 -15.625 1.00 93.06 82 THR A CA 1
ATOM 636 C C . THR A 1 82 ? 4.886 -0.720 -15.472 1.00 93.06 82 THR A C 1
ATOM 638 O O . THR A 1 82 ? 4.542 -1.626 -16.234 1.00 93.06 82 THR A O 1
ATOM 641 N N . ILE A 1 83 ? 4.092 -0.267 -14.507 1.00 93.62 83 ILE A N 1
ATOM 642 C CA . ILE A 1 83 ? 2.748 -0.790 -14.247 1.00 93.62 83 ILE A CA 1
ATOM 643 C C . ILE A 1 83 ? 1.770 0.366 -14.051 1.00 93.62 83 ILE A C 1
ATOM 645 O O . ILE A 1 83 ? 2.123 1.379 -13.456 1.00 93.62 83 ILE A O 1
ATOM 649 N N . THR A 1 84 ? 0.547 0.247 -14.569 1.00 94.38 84 THR A N 1
ATOM 650 C CA . THR A 1 84 ? -0.497 1.247 -14.310 1.00 94.38 84 THR A CA 1
ATOM 651 C C . THR A 1 84 ? -0.921 1.199 -12.848 1.00 94.38 84 THR A C 1
ATOM 653 O O . THR A 1 84 ? -0.931 0.132 -12.229 1.00 94.38 84 THR A O 1
ATOM 656 N N . ARG A 1 85 ? -1.318 2.348 -12.300 1.00 92.31 85 ARG A N 1
ATOM 657 C CA . ARG A 1 85 ? -1.837 2.454 -10.936 1.00 92.31 85 ARG A CA 1
ATOM 658 C C . ARG A 1 85 ? -2.987 1.483 -10.695 1.00 92.31 85 ARG A C 1
ATOM 660 O O . ARG A 1 85 ? -2.910 0.714 -9.750 1.00 92.31 85 ARG A O 1
ATOM 667 N N . ALA A 1 86 ? -3.988 1.471 -11.577 1.00 92.31 86 ALA A N 1
ATOM 668 C CA . ALA A 1 86 ? -5.160 0.607 -11.435 1.00 92.31 86 ALA A CA 1
ATOM 669 C C . ALA A 1 86 ? -4.775 -0.877 -11.306 1.00 92.31 86 ALA A C 1
ATOM 671 O O . ALA A 1 86 ? -5.188 -1.543 -10.365 1.00 92.31 86 ALA A O 1
ATOM 672 N N . LYS A 1 87 ? -3.896 -1.369 -12.190 1.00 94.81 87 LYS A N 1
ATOM 673 C CA . LYS A 1 87 ? -3.448 -2.769 -12.177 1.00 94.81 87 LYS A CA 1
ATOM 674 C C . LYS A 1 87 ? -2.593 -3.097 -10.953 1.00 94.81 87 LYS A C 1
ATOM 676 O O . LYS A 1 87 ? -2.610 -4.228 -10.475 1.00 94.81 87 LYS A O 1
ATOM 681 N N . LEU A 1 88 ? -1.802 -2.139 -10.470 1.00 93.06 88 LEU A N 1
ATOM 682 C CA . LEU A 1 88 ? -1.000 -2.321 -9.264 1.00 93.06 88 LEU A CA 1
ATOM 683 C C . LEU A 1 88 ? -1.884 -2.366 -8.012 1.00 93.06 88 LEU A C 1
ATOM 685 O O . LEU A 1 88 ? -1.751 -3.290 -7.216 1.00 93.06 88 LEU A O 1
ATOM 689 N N . GLU A 1 89 ? -2.799 -1.408 -7.866 1.00 92.00 89 GLU A N 1
ATOM 690 C CA . GLU A 1 89 ? -3.739 -1.327 -6.742 1.00 92.00 89 GLU A CA 1
ATOM 691 C C . GLU A 1 89 ? -4.640 -2.568 -6.691 1.00 92.00 89 GLU A C 1
ATOM 693 O O . GLU A 1 89 ? -4.744 -3.200 -5.643 1.00 92.00 89 GLU A O 1
ATOM 698 N N . GLU A 1 90 ? -5.185 -3.000 -7.829 1.00 93.75 90 GLU A N 1
ATOM 699 C CA . GLU A 1 90 ? -5.976 -4.231 -7.932 1.00 93.75 90 GLU A CA 1
ATOM 700 C C . GLU A 1 90 ? -5.194 -5.465 -7.457 1.00 93.75 90 GLU A C 1
ATOM 702 O O . GLU A 1 90 ? -5.700 -6.260 -6.665 1.00 93.75 90 GLU A O 1
ATOM 707 N N . ARG A 1 91 ? -3.937 -5.624 -7.893 1.00 91.88 91 ARG A N 1
ATOM 708 C CA . ARG A 1 91 ? -3.083 -6.748 -7.470 1.00 91.88 91 ARG A CA 1
ATOM 709 C C . ARG A 1 91 ? -2.839 -6.749 -5.968 1.00 91.88 91 ARG A C 1
ATOM 711 O O . ARG A 1 91 ? -2.865 -7.818 -5.361 1.00 91.88 91 ARG A O 1
ATOM 718 N N . VAL A 1 92 ? -2.597 -5.578 -5.381 1.00 89.00 92 VAL A N 1
ATOM 719 C CA . VAL A 1 92 ? -2.373 -5.451 -3.937 1.00 89.00 92 VAL A CA 1
ATOM 720 C C . VAL A 1 92 ? -3.646 -5.799 -3.175 1.00 89.00 92 VAL A C 1
ATOM 722 O O . VAL A 1 92 ? -3.600 -6.654 -2.297 1.00 89.00 92 VAL A O 1
ATOM 725 N N . VAL A 1 93 ? -4.790 -5.222 -3.547 1.00 89.25 93 VAL A N 1
ATOM 726 C CA . VAL A 1 93 ? -6.075 -5.487 -2.882 1.00 89.25 93 VAL A CA 1
ATOM 727 C C . VAL A 1 93 ? -6.471 -6.961 -3.001 1.00 89.25 93 VAL A 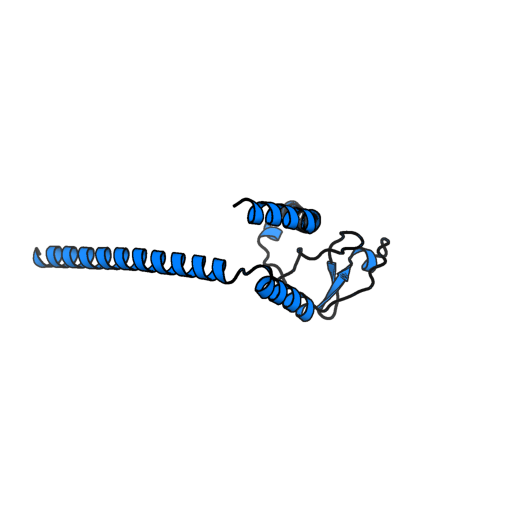C 1
ATOM 729 O O . VAL A 1 93 ? -6.834 -7.580 -2.002 1.00 89.25 93 VAL A O 1
ATOM 732 N N . ASN A 1 94 ? -6.326 -7.564 -4.184 1.00 88.00 94 ASN A N 1
ATOM 733 C CA . ASN A 1 94 ? -6.576 -8.994 -4.375 1.00 88.00 94 ASN A CA 1
ATOM 734 C C . ASN A 1 94 ? -5.606 -9.858 -3.560 1.00 88.00 94 ASN A C 1
ATOM 736 O O . ASN A 1 94 ? -6.008 -10.869 -2.987 1.00 88.00 94 ASN A O 1
ATOM 740 N N . GLY A 1 95 ? -4.334 -9.468 -3.472 1.00 83.81 95 GLY A N 1
ATOM 741 C CA . GLY A 1 95 ? -3.353 -10.142 -2.625 1.00 83.81 95 GLY A CA 1
ATOM 742 C C . GLY A 1 95 ? -3.739 -10.094 -1.147 1.00 83.81 95 GLY A C 1
ATOM 743 O O . GLY A 1 95 ? -3.729 -11.128 -0.485 1.00 83.81 95 GLY A O 1
ATOM 744 N N . LEU A 1 96 ? -4.141 -8.924 -0.648 1.00 82.44 96 LEU A N 1
ATOM 745 C CA . LEU A 1 96 ? -4.589 -8.743 0.733 1.00 82.44 96 LEU A CA 1
ATOM 746 C C . LEU A 1 96 ? -5.827 -9.593 1.034 1.00 82.44 96 LEU A C 1
ATOM 748 O O . LEU A 1 96 ? -5.830 -10.342 2.010 1.00 82.44 96 LEU A O 1
ATOM 752 N N . LYS A 1 97 ? -6.833 -9.546 0.153 1.00 77.12 97 LYS A N 1
ATOM 753 C CA . LYS A 1 97 ? -8.072 -10.320 0.289 1.00 77.12 97 LYS A CA 1
ATOM 754 C C . LYS A 1 97 ? -7.818 -11.828 0.334 1.00 77.12 97 LYS A C 1
ATOM 756 O O . LYS A 1 97 ? -8.424 -12.518 1.142 1.00 77.12 97 LYS A O 1
ATOM 761 N N . ASN A 1 98 ? -6.919 -12.333 -0.510 1.00 75.50 98 ASN A N 1
ATOM 762 C CA . ASN A 1 98 ? -6.737 -13.776 -0.691 1.00 75.50 98 ASN A CA 1
ATOM 763 C C . ASN A 1 98 ? -5.612 -14.391 0.159 1.00 75.50 98 ASN A C 1
ATOM 765 O O . ASN A 1 98 ? -5.603 -15.601 0.353 1.00 75.50 98 ASN A O 1
ATOM 769 N N . ARG A 1 99 ? -4.624 -13.606 0.613 1.00 65.75 99 ARG A N 1
ATOM 770 C CA . ARG A 1 99 ? -3.427 -14.128 1.311 1.00 65.75 99 ARG A CA 1
ATOM 771 C C . ARG A 1 99 ? -3.270 -13.646 2.746 1.00 65.75 99 ARG A C 1
ATOM 773 O O . ARG A 1 99 ? -2.517 -14.265 3.492 1.00 65.75 99 ARG A O 1
ATOM 780 N N . LEU A 1 100 ? -3.925 -12.547 3.120 1.00 59.59 100 LEU A N 1
ATOM 781 C CA . LEU A 1 100 ? -3.853 -11.998 4.477 1.00 59.59 100 LEU A CA 1
ATOM 782 C C . LEU A 1 100 ? -5.117 -12.292 5.294 1.00 59.59 100 LEU A C 1
ATOM 784 O O . LEU A 1 100 ? -5.070 -12.293 6.521 1.00 59.59 100 LEU A O 1
ATOM 788 N N . MET A 1 101 ? -6.234 -12.582 4.625 1.00 58.88 101 MET A N 1
ATOM 789 C CA . MET A 1 101 ? -7.467 -13.016 5.267 1.00 58.88 101 MET A CA 1
ATOM 790 C C . MET A 1 101 ? -7.408 -14.536 5.460 1.00 58.88 101 MET A C 1
ATOM 792 O O . MET A 1 101 ? -7.616 -15.288 4.517 1.00 58.88 101 MET A O 1
ATOM 796 N N . ALA A 1 102 ? -7.099 -14.996 6.676 1.00 68.81 102 ALA A N 1
ATOM 797 C CA . ALA A 1 102 ? -7.502 -16.337 7.096 1.00 68.81 102 ALA A CA 1
ATOM 798 C C . ALA A 1 102 ? -9.010 -16.246 7.385 1.00 68.81 102 ALA A C 1
ATOM 800 O O . ALA A 1 102 ? -9.378 -15.606 8.377 1.00 68.81 102 ALA A O 1
ATOM 801 N N . PRO A 1 103 ? -9.885 -16.765 6.506 1.00 65.00 103 PRO A N 1
ATOM 802 C CA . PRO A 1 103 ? -11.320 -16.496 6.570 1.00 65.00 103 PRO A CA 1
ATOM 803 C C . PRO A 1 103 ? -11.912 -16.924 7.916 1.00 65.00 103 PRO A C 1
ATOM 805 O O . PRO A 1 103 ? -12.689 -16.177 8.503 1.00 65.00 103 PRO A O 1
ATOM 808 N N . GLU A 1 104 ? -11.439 -18.035 8.478 1.00 67.06 104 GLU A N 1
ATOM 809 C CA . GLU A 1 104 ? -11.731 -18.469 9.846 1.00 67.06 104 GLU A CA 1
ATOM 810 C C . GLU A 1 104 ? -11.410 -17.412 10.918 1.00 67.06 104 GLU A C 1
ATOM 812 O O . GLU A 1 104 ? -12.241 -17.154 11.789 1.00 67.06 104 GLU A O 1
ATOM 817 N N . LYS A 1 105 ? -10.242 -16.761 10.854 1.00 70.69 105 LYS A N 1
ATOM 818 C CA . LYS A 1 105 ? -9.822 -15.746 11.838 1.00 70.69 105 LYS A CA 1
ATOM 819 C C . LYS A 1 105 ? -10.568 -14.428 11.667 1.00 70.69 105 LYS A C 1
ATOM 821 O O . LYS A 1 105 ? -10.906 -13.784 12.655 1.00 70.69 105 LYS A O 1
ATOM 826 N N . ALA A 1 106 ? -10.857 -14.039 10.427 1.00 67.25 106 ALA A N 1
ATOM 827 C CA . ALA A 1 106 ? -11.682 -12.868 10.152 1.00 67.25 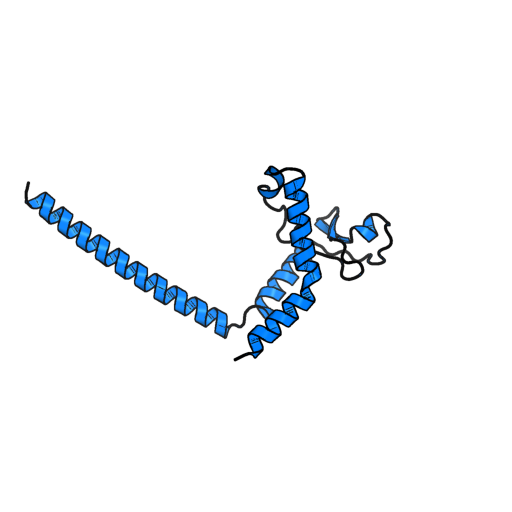106 ALA A CA 1
ATOM 828 C C . ALA A 1 106 ? -13.132 -13.082 10.615 1.00 67.25 106 ALA A C 1
ATOM 830 O O . ALA A 1 106 ? -13.711 -12.192 11.230 1.00 67.25 106 ALA A O 1
ATOM 831 N N . ALA A 1 107 ? -13.696 -14.273 10.391 1.00 76.00 107 ALA A N 1
ATOM 832 C CA . ALA A 1 107 ? -15.030 -14.628 10.864 1.00 76.00 107 ALA A CA 1
ATOM 833 C C . ALA A 1 107 ? -15.104 -14.661 12.398 1.00 76.00 107 ALA A C 1
ATOM 835 O O . ALA A 1 107 ? -16.077 -14.185 12.975 1.00 76.00 107 ALA A O 1
ATOM 836 N N . GLU A 1 108 ? -14.072 -15.181 13.066 1.00 80.69 108 GLU A N 1
ATOM 837 C CA . GLU A 1 108 ? -13.946 -15.145 14.528 1.00 80.69 108 GLU A CA 1
ATOM 838 C C . GLU A 1 108 ? -13.904 -13.704 15.060 1.00 80.69 108 GLU A C 1
ATOM 840 O O . GLU A 1 108 ? -14.678 -13.362 15.952 1.00 80.69 108 GLU A O 1
ATOM 845 N N . ALA A 1 109 ? -13.089 -12.835 14.455 1.00 75.31 109 ALA A N 1
ATOM 846 C CA . ALA A 1 109 ? -13.013 -11.425 14.833 1.00 75.31 109 ALA A CA 1
ATOM 847 C C . ALA A 1 109 ? -14.339 -10.677 14.606 1.00 75.31 109 ALA A C 1
ATOM 849 O O . ALA A 1 109 ? -14.766 -9.902 15.460 1.00 75.31 109 ALA A O 1
ATOM 850 N N . MET A 1 110 ? -15.018 -10.926 13.481 1.00 82.25 110 MET A N 1
ATOM 851 C CA . MET A 1 110 ? -16.321 -10.321 13.185 1.00 82.25 110 MET A CA 1
ATOM 852 C C . MET A 1 110 ? -17.410 -10.781 14.163 1.00 82.25 110 MET A C 1
ATOM 854 O O . MET A 1 110 ? -18.223 -9.957 14.579 1.00 82.25 110 MET A O 1
ATOM 858 N N . ARG A 1 111 ? -17.416 -12.061 14.567 1.00 87.88 111 ARG A N 1
ATOM 859 C CA . ARG A 1 111 ? -18.340 -12.570 15.596 1.00 87.88 111 ARG A CA 1
ATOM 860 C C . ARG A 1 111 ? -18.108 -11.890 16.942 1.00 87.88 111 ARG A C 1
ATOM 862 O O . ARG A 1 111 ? -19.052 -11.334 17.493 1.00 87.88 111 ARG A O 1
ATOM 869 N N . ALA A 1 112 ? -16.860 -11.855 17.409 1.00 88.56 112 ALA A N 1
ATOM 870 C CA . ALA A 1 112 ? -16.509 -11.206 18.671 1.00 88.56 112 ALA A CA 1
ATOM 871 C C . ALA A 1 112 ? -16.889 -9.713 18.673 1.00 88.56 112 ALA A C 1
ATOM 873 O O . ALA A 1 112 ? -17.443 -9.201 19.643 1.00 88.56 112 ALA A O 1
ATOM 874 N N . PHE A 1 113 ? -16.663 -9.015 17.555 1.00 82.19 113 PHE A N 1
ATOM 875 C CA . PHE A 1 113 ? -17.069 -7.619 17.402 1.00 82.19 113 PHE A CA 1
ATOM 876 C C . PHE A 1 113 ? -18.593 -7.434 17.449 1.00 82.19 113 PHE A C 1
ATOM 878 O O . PHE A 1 113 ? -19.085 -6.495 18.079 1.00 82.19 113 PHE A O 1
ATOM 885 N N . ALA A 1 114 ? -19.353 -8.315 16.795 1.00 89.62 114 ALA A N 1
ATOM 886 C CA . ALA A 1 114 ? -20.812 -8.262 16.800 1.00 89.62 114 ALA A CA 1
ATOM 887 C C . ALA A 1 114 ? -21.392 -8.540 18.197 1.00 89.62 114 ALA A C 1
ATOM 889 O O . ALA A 1 114 ? -22.314 -7.846 18.625 1.00 89.62 114 ALA A O 1
ATOM 890 N N . GLU A 1 115 ? -20.841 -9.514 18.922 1.00 92.19 115 GLU A N 1
ATOM 891 C CA . GLU A 1 115 ? -21.210 -9.814 20.311 1.00 92.19 115 GLU A CA 1
ATOM 892 C C . GLU A 1 115 ? -20.965 -8.611 21.224 1.00 92.19 115 GLU A C 1
ATOM 894 O O . GLU A 1 115 ? -21.874 -8.189 21.942 1.00 92.19 115 GLU A O 1
ATOM 899 N N . GLU A 1 116 ? -19.787 -7.997 21.126 1.00 89.62 116 GLU A N 1
ATOM 900 C CA . GLU A 1 116 ? -19.435 -6.830 21.933 1.00 89.62 116 GLU A CA 1
ATOM 901 C C . GLU A 1 116 ? -20.298 -5.610 21.591 1.00 89.62 116 GLU A C 1
ATOM 903 O O . GLU A 1 116 ? -20.809 -4.919 22.472 1.00 89.62 116 GLU A O 1
ATOM 908 N N . THR A 1 117 ? -20.556 -5.379 20.305 1.00 88.06 117 THR A N 1
ATOM 909 C CA . THR A 1 117 ? -21.453 -4.303 19.864 1.00 88.06 117 THR A CA 1
ATOM 910 C C . THR A 1 117 ? -22.875 -4.523 20.383 1.00 88.06 117 THR A C 1
ATOM 912 O O . THR A 1 117 ? -23.536 -3.580 20.818 1.00 88.06 117 THR A O 1
ATOM 915 N N . ASN A 1 118 ? -23.357 -5.767 20.389 1.00 92.06 118 ASN A N 1
ATOM 916 C CA . ASN A 1 118 ? -24.664 -6.108 20.942 1.00 92.06 118 ASN A CA 1
ATOM 917 C C . ASN A 1 118 ? -24.718 -5.921 22.460 1.00 92.06 118 ASN A C 1
ATOM 919 O O . ASN A 1 118 ? -25.734 -5.436 22.959 1.00 92.06 118 ASN A O 1
ATOM 923 N N . ARG A 1 119 ? -23.642 -6.251 23.185 1.00 93.06 119 ARG A N 1
ATOM 924 C CA . ARG A 1 119 ? -23.512 -5.988 24.624 1.00 93.06 119 ARG A CA 1
ATOM 925 C C . ARG A 1 119 ? -23.611 -4.492 24.916 1.00 93.06 119 ARG A C 1
ATOM 927 O O . ARG A 1 119 ? -24.513 -4.081 25.641 1.00 93.06 119 ARG A O 1
ATOM 934 N N . LEU A 1 120 ? -22.790 -3.676 24.253 1.00 91.94 120 LEU A N 1
ATOM 935 C CA . LEU A 1 120 ? -22.806 -2.216 24.401 1.00 91.94 120 LEU A CA 1
ATOM 936 C C . LEU A 1 120 ? -24.164 -1.610 24.021 1.00 91.94 120 LEU A C 1
ATOM 938 O O . LEU A 1 120 ? -24.647 -0.690 24.674 1.00 91.94 120 LEU A O 1
ATOM 942 N N . ASN A 1 121 ? -24.825 -2.135 22.987 1.00 89.19 121 ASN A N 1
ATOM 943 C CA . ASN A 1 121 ? -26.161 -1.682 22.597 1.00 89.19 121 ASN A CA 1
ATOM 944 C C . ASN A 1 121 ? -27.251 -2.072 23.606 1.00 89.19 121 ASN A C 1
ATOM 946 O O . ASN A 1 121 ? -28.264 -1.376 23.687 1.00 89.19 121 ASN A O 1
ATOM 950 N N . ARG A 1 122 ? -27.092 -3.181 24.338 1.00 88.31 122 ARG A N 1
ATOM 951 C CA . ARG A 1 122 ? -27.994 -3.552 25.439 1.00 88.31 122 ARG A CA 1
ATOM 952 C C . ARG A 1 122 ? -27.777 -2.638 26.637 1.00 88.31 122 ARG A C 1
ATOM 954 O O . ARG A 1 122 ? -28.755 -2.101 27.135 1.00 88.31 122 ARG A O 1
ATOM 961 N N . GLU A 1 123 ? -26.523 -2.393 27.012 1.00 88.56 123 GLU A N 1
ATOM 962 C CA . GLU A 1 123 ? -26.166 -1.462 28.091 1.00 88.56 123 GLU A CA 1
ATOM 963 C C . GLU A 1 123 ? -26.693 -0.046 27.801 1.00 88.56 123 GLU A C 1
ATOM 965 O O . GLU A 1 123 ? -27.361 0.562 28.633 1.00 88.56 123 GLU A O 1
ATOM 970 N N . ARG A 1 124 ? -26.503 0.461 26.575 1.00 86.00 124 ARG A N 1
ATOM 971 C CA . ARG A 1 124 ? -27.063 1.760 26.157 1.00 86.00 124 ARG A CA 1
ATOM 972 C C . ARG A 1 124 ? -28.586 1.804 26.235 1.00 86.00 124 ARG A C 1
ATOM 974 O O . ARG A 1 124 ? -29.138 2.826 26.625 1.00 86.00 124 ARG A O 1
ATOM 981 N N . ARG A 1 125 ? -29.267 0.716 25.859 1.00 83.31 125 ARG A N 1
ATOM 982 C CA . ARG A 1 125 ? -30.730 0.628 25.958 1.00 83.31 125 ARG A CA 1
ATOM 983 C C . ARG A 1 125 ? -31.204 0.611 27.406 1.00 83.31 125 ARG A C 1
ATOM 985 O O . ARG A 1 125 ? -32.179 1.288 27.695 1.00 83.31 125 ARG A O 1
ATOM 992 N N . SER A 1 126 ? -30.522 -0.107 28.299 1.00 80.06 126 SER A N 1
ATOM 993 C CA . SER A 1 126 ? -30.884 -0.114 29.719 1.00 80.06 126 SER A CA 1
ATOM 994 C C . SER A 1 126 ? -30.660 1.244 30.376 1.00 80.06 126 SER A C 1
ATOM 996 O O . SER A 1 126 ? -31.528 1.689 31.112 1.00 80.06 126 SER A O 1
ATOM 998 N N . PHE A 1 127 ? -29.554 1.936 30.073 1.00 82.06 127 PHE A N 1
ATOM 999 C CA . PHE A 1 127 ? -29.334 3.291 30.589 1.00 82.06 127 PHE A CA 1
ATOM 1000 C C . PHE A 1 127 ? -30.397 4.268 30.081 1.00 82.06 127 PHE A C 1
ATOM 1002 O O . PHE A 1 127 ? -31.009 4.960 30.880 1.00 82.06 127 PHE A O 1
ATOM 1009 N N . ALA A 1 128 ? -30.705 4.247 28.781 1.00 82.12 128 ALA A N 1
ATOM 1010 C CA . ALA A 1 128 ? -31.721 5.128 28.204 1.00 82.12 128 ALA A CA 1
ATOM 1011 C C . ALA A 1 128 ? -33.149 4.873 28.727 1.00 82.12 128 ALA A C 1
ATOM 1013 O O . ALA A 1 128 ? -33.990 5.767 28.645 1.00 82.12 128 ALA A O 1
ATOM 1014 N N . GLU A 1 129 ? -33.443 3.659 29.198 1.00 83.31 129 GLU A N 1
ATOM 1015 C CA . GLU A 1 129 ? -34.718 3.314 29.837 1.00 83.31 129 GLU A CA 1
ATOM 1016 C C . GLU A 1 129 ? -34.757 3.803 31.290 1.00 83.31 129 GLU A C 1
ATOM 1018 O O . GLU A 1 129 ? -35.722 4.449 31.691 1.00 83.31 129 GLU A O 1
ATOM 1023 N N . SER A 1 130 ? -33.686 3.575 32.058 1.00 81.94 130 SER A N 1
ATOM 1024 C CA . SER A 1 130 ? -33.560 4.102 33.421 1.00 81.94 130 SER A CA 1
ATOM 1025 C C . SER A 1 130 ? -33.613 5.630 33.450 1.00 81.94 130 SER A C 1
ATOM 1027 O O . SER A 1 130 ? -34.331 6.198 34.267 1.00 81.94 130 SER A O 1
ATOM 1029 N N . ASP A 1 131 ? -32.917 6.296 32.525 1.00 80.44 131 ASP A N 1
ATOM 1030 C CA . ASP A 1 131 ? -32.918 7.757 32.411 1.00 80.44 131 ASP A CA 1
ATOM 1031 C C . ASP A 1 131 ? -34.327 8.293 32.112 1.00 80.44 131 ASP A C 1
ATOM 1033 O O . ASP A 1 131 ? -34.734 9.308 32.673 1.00 80.44 131 ASP A O 1
ATOM 1037 N N . ARG A 1 132 ? -35.109 7.597 31.272 1.00 83.19 132 ARG A N 1
ATOM 1038 C CA . ARG A 1 132 ? -36.514 7.956 31.013 1.00 83.19 132 ARG A CA 1
ATOM 1039 C C . ARG A 1 132 ? -37.392 7.799 32.244 1.00 83.19 132 ARG A C 1
ATOM 1041 O O . ARG A 1 132 ? -38.174 8.696 32.529 1.00 83.19 132 ARG A O 1
ATOM 1048 N N . GLN A 1 133 ? -37.252 6.699 32.979 1.00 85.25 133 GLN A N 1
ATOM 1049 C CA . GLN A 1 133 ? -38.037 6.470 34.193 1.00 85.25 133 GLN A CA 1
ATOM 1050 C C . GLN A 1 133 ? -37.717 7.498 35.285 1.00 85.25 133 GLN A C 1
ATOM 1052 O O . GLN A 1 133 ? -38.616 7.944 35.993 1.00 85.25 133 GLN A O 1
ATOM 1057 N N . GLU A 1 134 ? -36.453 7.899 35.428 1.00 83.25 134 GLU A N 1
ATOM 1058 C CA . GLU A 1 134 ? -36.064 8.958 36.366 1.00 83.25 134 GLU A CA 1
ATOM 1059 C C . GLU A 1 134 ? -36.586 10.336 35.929 1.00 83.25 134 GLU A C 1
ATOM 1061 O O . GLU A 1 134 ? -37.052 11.105 36.774 1.00 83.25 134 GLU A O 1
ATOM 1066 N N . LEU A 1 135 ? -36.591 10.632 34.623 1.00 84.19 135 LEU A N 1
ATOM 1067 C CA . LEU A 1 135 ? -37.228 11.840 34.088 1.00 84.19 135 LEU A CA 1
ATOM 1068 C C . LEU A 1 135 ? -38.733 11.860 34.384 1.00 84.19 135 LEU A C 1
ATOM 1070 O O . LEU A 1 135 ? -39.209 12.833 34.959 1.00 84.19 135 LEU A O 1
ATOM 1074 N N . GLU A 1 136 ? -39.458 10.775 34.098 1.00 87.75 136 GLU A N 1
ATOM 1075 C CA . GLU A 1 136 ? -40.902 10.669 34.368 1.00 87.75 136 GLU A CA 1
ATOM 1076 C C . GLU A 1 136 ? -41.233 10.841 35.861 1.00 87.75 136 GLU A C 1
ATOM 1078 O O . GLU A 1 136 ? -42.190 11.531 36.210 1.00 87.75 136 GLU A O 1
ATOM 1083 N N . LYS A 1 137 ? -40.428 10.266 36.768 1.00 86.88 137 LYS A N 1
ATOM 1084 C CA . LYS A 1 137 ? -40.595 10.469 38.220 1.00 86.88 137 LYS A CA 1
ATOM 1085 C C . LYS A 1 137 ? -40.373 11.921 38.631 1.00 86.88 137 LYS A C 1
ATOM 1087 O O . LYS A 1 137 ? -41.084 12.419 39.500 1.00 86.88 137 LYS A O 1
ATOM 1092 N N . THR A 1 138 ? -39.373 12.574 38.042 1.00 86.38 138 THR A N 1
ATOM 1093 C CA . THR A 1 138 ? -39.052 13.975 38.341 1.00 86.38 138 THR A CA 1
ATOM 1094 C C . THR A 1 138 ? -40.153 14.899 37.820 1.00 86.38 138 THR A C 1
ATOM 1096 O O . THR A 1 138 ? -40.550 15.819 38.527 1.00 86.38 138 THR A O 1
ATOM 1099 N N . GLU A 1 139 ? -40.696 14.622 36.630 1.00 81.38 139 GLU A N 1
ATOM 1100 C CA . GLU A 1 139 ? -41.830 15.351 36.048 1.00 81.38 139 GLU A CA 1
ATOM 1101 C C . GLU A 1 139 ? -43.128 15.154 36.845 1.00 81.38 139 GLU A C 1
ATOM 1103 O O . GLU A 1 139 ? -43.874 16.108 37.020 1.00 81.38 139 GLU A O 1
ATOM 1108 N N . ALA A 1 140 ? -43.388 13.956 37.379 1.00 79.38 140 ALA A N 1
ATOM 1109 C CA . ALA A 1 140 ? -44.578 13.678 38.191 1.00 79.38 140 ALA A CA 1
ATOM 1110 C C . ALA A 1 140 ? -44.532 14.272 39.616 1.00 79.38 140 ALA A C 1
ATOM 1112 O O . ALA A 1 140 ? -45.553 14.292 40.304 1.00 79.38 140 ALA A O 1
ATOM 1113 N N . ALA A 1 141 ? -43.355 14.701 40.084 1.00 73.12 141 ALA A N 1
ATOM 1114 C CA . ALA A 1 141 ? -43.150 15.301 41.404 1.00 73.12 141 ALA A CA 1
ATOM 1115 C C . ALA A 1 141 ? -43.281 16.840 41.414 1.00 73.12 141 ALA A C 1
ATOM 1117 O O . ALA A 1 141 ? -43.148 17.450 42.479 1.00 73.12 141 ALA A O 1
ATOM 1118 N N . ILE A 1 142 ? -43.514 17.452 40.248 1.00 59.75 142 ILE A N 1
ATOM 1119 C CA . ILE A 1 142 ? -43.752 18.891 40.038 1.00 59.75 142 ILE A CA 1
ATOM 1120 C C . ILE A 1 142 ? -45.253 19.125 39.860 1.00 59.75 142 ILE A C 1
ATOM 1122 O O . ILE A 1 142 ? -45.753 20.116 40.440 1.00 59.75 142 ILE A O 1
#

Secondary structure (DSSP, 8-state):
--HHHHHHHHHHHHTHHHHHHHHHHHHHHHHH-GGGTTS--SSTTTTT-B-TTT-PBEEEETTTEEEEHHHHTTSS------EEHHHHHHHHHHHHHHHT--HHHHHHHHHHHHHHHHHHHHHHHHHHHHHHHHHHHHHHT-

Sequence (142 aa):
MPCAKARQIELVNIYRNSIEGSRRAEERKASENALNSTRRPRTMLSGLTFCGCCDQPYVRRGQDRYCCTSHLMGTGCTNSRTITRAKLEERVVNGLKNRLMAPEKAAEAMRAFAEETNRLNRERRSFAESDRQELEKTEAAI

Radius of gyration: 24.99 Å; chains: 1; bounding box: 67×43×59 Å

Foldseek 3Di:
DCVVVVVVVVVCVVCVLLVVQLVVVLVVLCVVDVVSNVDPAPAPCVSRAADPQPRAHWDADPPQKTDGPCVVVVVDGPGPDIDHRVVVVVVVVVCCVPPVCPVVVVVVVVVVVVVVVVVVVVVVVVVVVVVVVVVVVVVVVD

=== Feature glossary ===
Legend for the data blocks above and below:

— What the protein is —

The amino-acid sequence is the protein's primary structure: the linear order of residues from the N-terminus to the C-terminus, written in one-letter code. Everything else here — the 3D coordinates, the secondary structure, the domain annotations — is ultimately a consequence of this string.

Functional annotations link the protein to curated databases. InterPro entries identify conserved domains and families by matching the sequence against member-database signatures (Pfam, PROSITE, CDD, …). Gene Ontology (GO) terms describe molecular function, biological process, and cellular component in a controlled vocabulary. CATH places the structure in a hierarchical fold classification (Class/Architecture/Topology/Homologous-superfamily). The organism is the source species.

— Where its atoms are —

Atomic coordinates in PDBx/mmCIF format — the same representation the Protein Data Bank distributes. Each line of the _atom_site loop places one backbone atom in Cartesian space (units: ångströms, origin: arbitrary).

The six renders are orthographic views along the three Cartesian axes in both directions. Representation (cartoon, sticks, or surface) and color scheme (sequence-rainbow or by-chain) vary across proteins so the training set covers all the common visualization conventions.

— Local backbone conformation —

Eight-state secondary structure (DSSP): H is the canonical α-helix, G the tighter 3₁₀-helix, I the wider π-helix; E/B are β-structure, T and S are turns and bends, and '-' is everything else. DSSP derives these from the pattern of main-chain N–H···O=C hydrogen bonds, not from the sequence.

Three-state secondary structure (P-SEA) collapses the eight DSSP classes into helix (a), strand (b), and coil (c). P-SEA assigns these from Cα geometry alone — distances and angles — without requiring backbone oxygens, so it works on any Cα trace.

φ (phi) and ψ (psi) are the two rotatable backbone dihedrals per residue: φ is the C(i-1)–N–Cα–C torsion, ψ is the N–Cα–C–N(i+1) torsion, both in degrees on (−180°, 180°]. α-helical residues cluster near (−60°, −45°); β-strand residues near (−120°, +130°). A Ramachandran plot is simply a scatter of (φ, ψ) for every residue.

— Global shape and packing —

The geometric summary reports three shape descriptors. Rg (radius of gyration) measures how spread out the Cα atoms are about their centre of mass; compact globular proteins have small Rg, elongated or unfolded ones large. Cα contacts (<8 Å, |i−j|>4) count long-range residue pairs in spatial proximity — high for tightly packed folds, near zero for rods or random coil. The bounding-box extents give the protein's footprint along x, y, z in Å.

SASA measures how much of the protein is reachable by solvent. It is computed by rolling a water-sized probe over the atomic surface and summing the exposed area (Å²). Per-residue SASA distinguishes core (buried, low SASA) from surface (exposed, high SASA) residues; total SASA is a whole-molecule size measure.

Plot images: a contact map (which residues are close in 3D, as an N×N binary image), a Ramachandran scatter (backbone torsion angles, revealing secondary-structure composition at a glance), and — for AlphaFold structures — a PAE heatmap (pairwise prediction confidence).

— Structural neighborhood —

A 3Di character summarizes, for each residue, the relative orientation of the Cα frame of its nearest spatial neighbor. Because it encodes fold topology rather than chemistry, 3Di alignments detect remote structural similarity that sequence alignment misses.

The Foldseek neighbor list gives the closest experimentally determined structures in the PDB, ranked by structural alignment. TM-score near 1 means near-identical fold; near 0.3 means only rough topology match. This is how one finds what a novel AlphaFold prediction most resembles in the solved-structure universe.

— Confidence and disorder —

For AlphaFold models, the B-factor field carries pLDDT — the model's own estimate of local accuracy on a 0–100 scale. Regions with pLDDT<50 should be treated as essentially unmodeled; they often correspond to intrinsically disordered segments.

Crystallographic B-factors measure how much each atom's electron density is smeared out, in Å². They rise in mobile loops and surface residues and fall in the buried interior. In AlphaFold models this column is repurposed to hold pLDDT instead.

Predicted Aligned Error (PAE) is an AlphaFold confidence matrix: entry (i, j) is the expected error in the position of residue j, in ångströms, when the prediction is superimposed on the true structure at residue i. Low PAE within a block of residues means that block is internally rigid and well-predicted; high PAE between two blocks means their relative placement is uncertain even if each block individually is confident.